Protein AF-A0A0S7ZTN0-F1 (afdb_monomer_lite)

Secondary structure (DSSP, 8-state):
------EEEEEEE---SHHHHHHHHHHHTTT----SHHHHHHHHH-S-EEEEEEEHHHHHHHHHHHTTSS-EEEEEETTHHHHHHHHT-EEPTTT--EESS--SB-TTT--B-TT------

Foldseek 3Di:
DPPPQFKKKKKKAPQDDPVLLVQLCVLCVVQDPDDPVVSVVDVVPGRMDMGTGHGPVSLVVSQVSSPPDPIDMDMDTPPVVVVVQVVQFDADPPPRDTHSHDDQADPPPRDGDPPPDDPDD

Sequence (121 aa):
MAVKKNLYCVEISDILEPEQERFVIEKVKAYVKKKEEDWEEYFETTDTLDIKRLAEGEAKQLASSLEGKDLSVRVYQIGEKAEEMESRKSRCPRCGHVMEFPDWRCPECFYEFPDYEFEDS

pLDDT: mean 75.87, std 15.06, range [38.0, 90.62]

Radius of gyration: 20.62 Å; chains: 1; bounding box: 36×57×46 Å

Structure (mmCIF, N/CA/C/O backbone):
data_AF-A0A0S7ZTN0-F1
#
_entry.id   AF-A0A0S7ZTN0-F1
#
loop_
_atom_site.group_PDB
_atom_site.id
_atom_site.type_symbol
_atom_site.label_atom_id
_atom_site.label_alt_id
_atom_site.label_comp_id
_atom_site.label_asym_id
_atom_site.label_entity_id
_atom_site.label_seq_id
_atom_site.pdbx_PDB_ins_code
_atom_site.Cartn_x
_atom_site.Cartn_y
_atom_site.Cartn_z
_atom_site.occupancy
_atom_site.B_iso_or_equiv
_atom_site.auth_seq_id
_atom_site.auth_comp_id
_atom_site.auth_asym_id
_atom_site.auth_atom_id
_atom_site.pdbx_PDB_model_num
ATOM 1 N N . MET A 1 1 ? -4.175 -2.689 30.062 1.00 38.00 1 MET A N 1
ATOM 2 C CA . MET A 1 1 ? -4.146 -3.521 28.840 1.00 38.00 1 MET A CA 1
ATOM 3 C C . MET A 1 1 ? -3.706 -2.634 27.691 1.00 38.00 1 MET A C 1
ATOM 5 O O . MET A 1 1 ? -4.445 -1.728 27.332 1.00 38.00 1 MET A O 1
ATOM 9 N N . ALA A 1 2 ? -2.483 -2.803 27.184 1.00 43.78 2 ALA A N 1
ATOM 10 C CA . ALA A 1 2 ? -2.067 -2.107 25.972 1.00 43.78 2 ALA A CA 1
ATOM 11 C C . ALA A 1 2 ? -2.809 -2.764 24.804 1.00 43.78 2 ALA A C 1
ATOM 13 O O . ALA A 1 2 ? -2.501 -3.895 24.436 1.00 43.78 2 ALA A O 1
ATOM 14 N N . VAL A 1 3 ? -3.839 -2.097 24.284 1.00 50.53 3 VAL A N 1
ATOM 15 C CA . VAL A 1 3 ? -4.483 -2.512 23.037 1.00 50.53 3 VAL A CA 1
ATOM 16 C C . VAL A 1 3 ? -3.392 -2.424 21.976 1.00 50.53 3 VAL A C 1
ATOM 18 O O . VAL A 1 3 ? -2.958 -1.321 21.639 1.00 50.53 3 VAL A O 1
ATOM 21 N N . LYS A 1 4 ? -2.877 -3.572 21.515 1.00 56.03 4 LYS A N 1
ATOM 22 C CA . LYS A 1 4 ? -2.026 -3.617 20.325 1.00 56.03 4 LYS A CA 1
ATOM 23 C C . LYS A 1 4 ? -2.870 -3.011 19.210 1.00 56.03 4 LYS A C 1
ATOM 25 O O . LYS A 1 4 ? -3.828 -3.626 18.756 1.00 56.03 4 LYS A O 1
ATOM 30 N N . LYS A 1 5 ? -2.592 -1.758 18.854 1.00 61.44 5 LYS A N 1
ATOM 31 C CA . LYS A 1 5 ? -3.219 -1.138 17.694 1.00 61.44 5 LYS A CA 1
ATOM 32 C C . LYS A 1 5 ? -2.667 -1.884 16.493 1.00 61.44 5 LYS A C 1
ATOM 34 O O . LYS A 1 5 ? -1.498 -1.711 16.159 1.00 61.44 5 LYS A O 1
ATOM 39 N N . ASN A 1 6 ? -3.488 -2.751 15.916 1.00 76.50 6 ASN A N 1
ATOM 40 C CA . ASN A 1 6 ? -3.199 -3.352 14.627 1.00 76.50 6 ASN A CA 1
ATOM 41 C C . ASN A 1 6 ? -3.086 -2.197 13.633 1.00 76.50 6 ASN A C 1
ATOM 43 O O . ASN A 1 6 ? -4.037 -1.438 13.433 1.00 76.50 6 ASN A O 1
ATOM 47 N N . LEU A 1 7 ? -1.874 -1.997 13.131 1.00 85.56 7 LEU A N 1
ATOM 48 C CA . LEU A 1 7 ? -1.599 -1.018 12.098 1.00 85.56 7 LEU A CA 1
ATOM 49 C C . LEU A 1 7 ? -1.773 -1.711 10.755 1.00 85.56 7 LEU A C 1
ATOM 51 O O . LEU A 1 7 ? -1.335 -2.846 10.584 1.00 85.56 7 LEU A O 1
ATOM 55 N N . TYR A 1 8 ? -2.386 -1.007 9.821 1.00 88.50 8 TYR A N 1
ATOM 56 C CA . TYR A 1 8 ? -2.650 -1.474 8.474 1.00 88.50 8 TYR A CA 1
ATOM 57 C C . TYR A 1 8 ? -1.859 -0.640 7.467 1.00 88.50 8 TYR A C 1
ATOM 59 O O . TYR A 1 8 ? -1.445 0.494 7.747 1.00 88.50 8 TYR A O 1
ATOM 67 N N . CYS A 1 9 ? -1.639 -1.239 6.308 1.00 89.19 9 CYS A N 1
ATOM 68 C CA . CYS A 1 9 ? -1.103 -0.616 5.117 1.00 89.19 9 CYS A CA 1
ATOM 69 C C . CYS A 1 9 ? -2.153 -0.637 4.012 1.00 89.19 9 CYS A C 1
ATOM 71 O O . CYS A 1 9 ? -2.962 -1.564 3.935 1.00 89.19 9 CYS A O 1
ATOM 73 N N . VAL A 1 10 ? -2.108 0.383 3.163 1.00 90.50 10 VAL A N 1
ATOM 74 C CA . VAL A 1 10 ? -2.881 0.454 1.925 1.00 90.50 10 VAL A CA 1
ATOM 75 C C . VAL A 1 10 ? -1.889 0.604 0.782 1.00 90.50 10 VAL A C 1
ATOM 77 O O . VAL A 1 10 ? -1.165 1.595 0.731 1.00 90.50 10 VAL A O 1
ATOM 80 N N . GLU A 1 11 ? -1.848 -0.387 -0.097 1.00 90.38 11 GLU A N 1
ATOM 81 C CA . GLU A 1 11 ? -1.085 -0.381 -1.344 1.00 90.38 11 GLU A CA 1
ATOM 82 C C . GLU A 1 11 ? -2.048 -0.057 -2.483 1.00 90.38 11 GLU A C 1
ATOM 84 O O . GLU A 1 11 ? -3.130 -0.636 -2.576 1.00 90.38 11 GLU A O 1
ATOM 89 N N . ILE A 1 12 ? -1.672 0.917 -3.298 1.00 90.62 12 ILE A N 1
ATOM 90 C CA . ILE A 1 12 ? -2.418 1.401 -4.452 1.00 90.62 12 ILE A CA 1
ATOM 91 C C . ILE A 1 12 ? -1.500 1.179 -5.644 1.00 90.62 12 ILE A C 1
ATOM 93 O O . ILE A 1 12 ? -0.427 1.770 -5.687 1.00 90.62 12 ILE A O 1
ATOM 97 N N . SER A 1 13 ? -1.899 0.330 -6.573 1.00 90.38 13 SER A N 1
ATOM 98 C CA . SER A 1 13 ? -1.146 -0.042 -7.771 1.00 90.38 13 SER A CA 1
ATOM 99 C C . SER A 1 13 ? -1.958 0.282 -9.021 1.00 90.38 13 SER A C 1
ATOM 101 O O . SER A 1 13 ? -3.137 0.642 -8.918 1.00 90.38 13 SER A O 1
ATOM 103 N N . ASP A 1 14 ? -1.327 0.139 -10.189 1.00 88.75 14 ASP A N 1
ATOM 104 C CA . ASP A 1 14 ? -1.933 0.420 -11.497 1.00 88.75 14 ASP A CA 1
ATOM 105 C C . ASP A 1 14 ? -2.297 1.906 -11.688 1.00 88.75 14 ASP A C 1
ATOM 107 O O . ASP A 1 14 ? -3.278 2.255 -12.344 1.00 88.75 14 ASP A O 1
ATOM 111 N N . ILE A 1 15 ? -1.498 2.810 -11.111 1.00 88.56 15 ILE A N 1
ATOM 112 C CA . ILE A 1 15 ? -1.634 4.255 -11.322 1.00 88.56 15 ILE A CA 1
ATOM 113 C C . ILE A 1 15 ? -0.887 4.602 -12.614 1.00 88.56 15 ILE A C 1
ATOM 115 O O . ILE A 1 15 ? 0.326 4.791 -12.602 1.00 88.56 15 ILE A O 1
ATOM 119 N N . LEU A 1 16 ? -1.607 4.632 -13.736 1.00 86.25 16 LEU A N 1
ATOM 120 C CA . LEU A 1 16 ? -1.031 4.791 -15.079 1.00 86.25 16 LEU A CA 1
ATOM 121 C C . LEU A 1 16 ? -1.378 6.137 -15.723 1.00 86.25 16 LEU A C 1
ATOM 123 O O . LEU A 1 16 ? -0.617 6.657 -16.537 1.00 86.25 16 LEU A O 1
ATOM 127 N N . GLU A 1 17 ? -2.549 6.686 -15.405 1.00 88.75 17 GLU A N 1
ATOM 128 C CA . GLU A 1 17 ? -3.048 7.920 -15.999 1.00 88.75 17 GLU A CA 1
ATOM 129 C C . GLU A 1 17 ? -2.819 9.127 -15.076 1.00 88.75 17 GLU A C 1
ATOM 131 O O . GLU A 1 17 ? -3.062 9.046 -13.868 1.00 88.75 17 GLU A O 1
ATOM 136 N N . PRO A 1 18 ? -2.509 10.316 -15.624 1.00 86.81 18 PRO A N 1
ATOM 137 C CA . PRO A 1 18 ? -2.319 11.525 -14.818 1.00 86.81 18 PRO A CA 1
ATOM 138 C C . PRO A 1 18 ? -3.580 11.931 -14.038 1.00 86.81 18 PRO A C 1
ATOM 140 O O . PRO A 1 18 ? -3.521 12.572 -12.990 1.00 86.81 18 PRO A O 1
ATOM 143 N N . GLU A 1 19 ? -4.768 11.549 -14.512 1.00 88.38 19 GLU A N 1
ATOM 144 C CA . GLU A 1 19 ? -6.006 11.746 -13.755 1.00 88.38 19 GLU A CA 1
ATOM 145 C C . GLU A 1 19 ? -6.111 10.839 -12.523 1.00 88.38 19 GLU A C 1
ATOM 147 O O . GLU A 1 19 ? -6.733 11.233 -11.532 1.00 88.38 19 GLU A O 1
ATOM 152 N N . GLN A 1 20 ? -5.545 9.632 -12.587 1.00 88.44 20 GLN A N 1
ATOM 153 C CA . GLN A 1 20 ? -5.470 8.707 -11.461 1.00 88.44 20 GLN A CA 1
ATOM 154 C C . GLN A 1 20 ? -4.455 9.213 -10.434 1.00 88.44 20 GLN A C 1
ATOM 156 O O . GLN A 1 20 ? -4.794 9.288 -9.256 1.00 88.44 20 GLN A O 1
ATOM 161 N N . GLU A 1 21 ? -3.274 9.658 -10.873 1.00 88.50 21 GLU A N 1
ATOM 162 C CA . GLU A 1 21 ? -2.248 10.256 -10.005 1.00 88.50 21 GLU A CA 1
ATOM 163 C C . GLU A 1 21 ? -2.830 11.407 -9.179 1.00 88.50 21 GLU A C 1
ATOM 165 O O . GLU A 1 21 ? -2.775 11.399 -7.950 1.00 88.50 21 GLU A O 1
ATOM 170 N N . ARG A 1 22 ? -3.488 12.371 -9.837 1.00 88.19 22 ARG A N 1
ATOM 171 C CA . ARG A 1 22 ? -4.099 13.530 -9.164 1.00 88.19 22 ARG A CA 1
ATOM 172 C C . ARG A 1 22 ? -5.185 13.116 -8.178 1.00 88.19 22 ARG A C 1
ATOM 174 O O . ARG A 1 22 ? -5.279 13.690 -7.091 1.00 88.19 22 ARG A O 1
ATOM 181 N N . PHE A 1 23 ? -5.989 12.118 -8.538 1.00 88.94 23 PHE A N 1
ATOM 182 C CA . PHE A 1 23 ? -7.024 11.577 -7.664 1.00 88.94 23 PHE A CA 1
ATOM 183 C C . PHE A 1 23 ? -6.422 10.902 -6.425 1.00 88.94 23 PHE A C 1
ATOM 185 O O . PHE A 1 23 ? -6.838 11.193 -5.302 1.00 88.94 23 PHE A O 1
ATOM 192 N N . VAL A 1 24 ? -5.399 10.064 -6.612 1.00 88.69 24 VAL A N 1
ATOM 193 C CA . VAL A 1 24 ? -4.670 9.399 -5.528 1.00 88.69 24 VAL A CA 1
ATOM 194 C C . VAL A 1 24 ? -4.021 10.440 -4.619 1.00 88.69 24 VAL A C 1
ATOM 196 O O . VAL A 1 24 ? -4.285 10.425 -3.418 1.00 88.69 24 VAL A O 1
ATOM 199 N N . ILE A 1 25 ? -3.275 11.407 -5.168 1.00 88.56 25 ILE A N 1
ATOM 200 C CA . ILE A 1 25 ? -2.643 12.501 -4.410 1.00 88.56 25 ILE A CA 1
ATOM 201 C C . ILE A 1 25 ? -3.682 13.235 -3.555 1.00 88.56 25 ILE A C 1
ATOM 203 O O . ILE A 1 25 ? -3.454 13.474 -2.368 1.00 88.56 25 ILE A O 1
ATOM 207 N N . GLU A 1 26 ? -4.854 13.557 -4.109 1.00 88.50 26 GLU A N 1
ATOM 208 C CA . GLU A 1 26 ? -5.902 14.256 -3.365 1.00 88.50 26 GLU A CA 1
ATOM 209 C C . GLU A 1 26 ? -6.407 13.460 -2.152 1.00 88.50 26 GLU A C 1
ATOM 211 O O . GLU A 1 26 ? -6.631 14.050 -1.089 1.00 88.50 26 GLU A O 1
ATOM 216 N N . LYS A 1 27 ? -6.554 12.136 -2.283 1.00 88.31 27 LYS A N 1
ATOM 217 C CA . LYS A 1 27 ? -7.003 11.257 -1.191 1.00 88.31 27 LYS A CA 1
ATOM 218 C C . LYS A 1 27 ? -5.910 10.993 -0.160 1.00 88.31 27 LYS A C 1
ATOM 220 O O . LYS A 1 27 ? -6.198 10.909 1.033 1.00 88.31 27 LYS A O 1
ATOM 225 N N . VAL A 1 28 ? -4.659 10.884 -0.599 1.00 87.56 28 VAL A N 1
ATOM 226 C CA . VAL A 1 28 ? -3.545 10.407 0.235 1.00 87.56 28 VAL A CA 1
ATOM 227 C C . VAL A 1 28 ? -2.717 11.533 0.852 1.00 87.56 28 VAL A C 1
ATOM 229 O O . VAL A 1 28 ? -2.044 11.294 1.851 1.00 87.56 28 VAL A O 1
ATOM 232 N N . LYS A 1 29 ? -2.809 12.778 0.355 1.00 85.81 29 LYS A N 1
ATOM 233 C CA . LYS A 1 29 ? -2.084 13.950 0.901 1.00 85.81 29 LYS A CA 1
ATOM 234 C C . LYS A 1 29 ? -2.334 14.210 2.388 1.00 85.81 29 LYS A C 1
ATOM 236 O O . LYS A 1 29 ? -1.500 14.808 3.061 1.00 85.81 29 LYS A O 1
ATOM 241 N N . ALA A 1 30 ? -3.484 13.777 2.911 1.00 85.06 30 ALA A N 1
ATOM 242 C CA . ALA A 1 30 ? -3.802 13.883 4.335 1.00 85.06 30 ALA A CA 1
ATOM 243 C C . ALA A 1 30 ? -2.967 12.915 5.195 1.00 85.06 30 ALA A C 1
ATOM 245 O O . ALA A 1 30 ? -2.688 13.200 6.359 1.00 85.06 30 ALA A O 1
ATOM 246 N N . TYR A 1 31 ? -2.547 11.794 4.607 1.00 84.12 31 TYR A N 1
ATOM 247 C CA . TYR A 1 31 ? -1.834 10.702 5.265 1.00 84.12 31 TYR A CA 1
ATOM 248 C C . TYR A 1 31 ? -0.330 10.730 4.973 1.00 84.12 31 TYR A C 1
ATOM 250 O O . TYR A 1 31 ? 0.482 10.386 5.833 1.00 84.12 31 TYR A O 1
ATOM 258 N N . VAL A 1 32 ? 0.055 11.181 3.779 1.00 81.81 32 VAL A N 1
ATOM 259 C CA . VAL A 1 32 ? 1.442 11.232 3.319 1.00 81.81 32 VAL A CA 1
ATOM 260 C C . VAL A 1 32 ? 1.907 12.684 3.257 1.00 81.81 32 VAL A C 1
ATOM 262 O O . VAL A 1 32 ? 1.489 13.458 2.399 1.00 81.81 32 VAL A O 1
ATOM 265 N N . LYS A 1 33 ? 2.825 13.054 4.158 1.00 78.69 33 LYS A N 1
ATOM 266 C CA . LYS A 1 33 ? 3.517 14.351 4.113 1.00 78.69 33 LYS A CA 1
ATOM 267 C C . LYS A 1 33 ? 4.620 14.329 3.050 1.00 78.69 33 LYS A C 1
ATOM 269 O O . LYS A 1 33 ? 5.793 14.188 3.387 1.00 78.69 33 LYS A O 1
ATOM 274 N N . LYS A 1 34 ? 4.229 14.474 1.787 1.00 79.69 34 LYS A N 1
ATOM 275 C CA . LYS A 1 34 ? 5.116 14.749 0.645 1.00 79.69 34 LYS A CA 1
ATOM 276 C C . LYS A 1 34 ? 4.791 16.118 0.049 1.00 79.69 34 LYS A C 1
ATOM 278 O O . LYS A 1 34 ? 3.658 16.585 0.179 1.00 79.69 34 LYS A O 1
ATOM 283 N N . LYS A 1 35 ? 5.780 16.765 -0.569 1.00 79.19 35 LYS A N 1
ATOM 284 C CA . LYS A 1 35 ? 5.551 17.977 -1.369 1.00 79.19 35 LYS A CA 1
ATOM 285 C C . LYS A 1 35 ? 4.963 17.600 -2.728 1.00 79.19 35 LYS A C 1
ATOM 287 O O . LYS A 1 35 ? 5.105 16.461 -3.149 1.00 79.19 35 LYS A O 1
ATOM 292 N N . GLU A 1 36 ? 4.323 18.553 -3.401 1.00 75.25 36 GLU A N 1
ATOM 293 C CA . GLU A 1 36 ? 3.787 18.353 -4.759 1.00 75.25 36 GLU A CA 1
ATOM 294 C C . GLU A 1 36 ? 4.877 17.920 -5.751 1.00 75.25 36 GLU A C 1
ATOM 296 O O . GLU A 1 36 ? 4.683 16.940 -6.458 1.00 75.25 36 GLU A O 1
ATOM 301 N N . GLU A 1 37 ? 6.060 18.537 -5.690 1.00 79.00 37 GLU A N 1
ATOM 302 C CA . GLU A 1 37 ? 7.217 18.188 -6.535 1.00 79.00 37 GLU A CA 1
ATOM 303 C C . GLU A 1 37 ? 7.677 16.726 -6.346 1.00 79.00 37 GLU A C 1
ATOM 305 O O . GLU A 1 37 ? 8.056 16.056 -7.300 1.00 79.00 37 GLU A O 1
ATOM 310 N N . ASP A 1 38 ? 7.584 16.195 -5.121 1.00 84.81 38 ASP A N 1
ATOM 311 C CA . ASP A 1 38 ? 7.924 14.802 -4.800 1.00 84.81 38 ASP A CA 1
ATOM 312 C C . ASP A 1 38 ? 6.879 13.790 -5.303 1.00 84.81 38 ASP A C 1
ATOM 314 O O . ASP A 1 38 ? 7.119 12.582 -5.219 1.00 84.81 38 ASP A O 1
ATOM 318 N N . TRP A 1 39 ? 5.687 14.238 -5.704 1.00 85.19 39 TRP A N 1
ATOM 319 C CA . TRP A 1 39 ? 4.646 13.359 -6.237 1.00 85.19 39 TRP A CA 1
ATOM 320 C C . TRP A 1 39 ? 4.829 13.118 -7.729 1.00 85.19 39 TRP A C 1
ATOM 322 O O . TRP A 1 39 ? 4.727 11.968 -8.142 1.00 85.19 39 TRP A O 1
ATOM 332 N N . GLU A 1 40 ? 5.150 14.159 -8.500 1.00 81.38 40 GLU A N 1
ATOM 333 C CA . GLU A 1 40 ? 5.430 14.032 -9.937 1.00 81.38 40 GLU A CA 1
ATOM 334 C C . GLU A 1 40 ? 6.621 13.093 -10.175 1.00 81.38 40 GLU A C 1
ATOM 336 O O . GLU A 1 40 ? 6.452 12.052 -10.803 1.00 81.38 40 GLU A O 1
ATOM 341 N N . GLU A 1 41 ? 7.773 13.356 -9.545 1.00 87.38 41 GLU A N 1
ATOM 342 C CA . GLU A 1 41 ? 8.967 12.498 -9.681 1.00 87.38 41 GLU A CA 1
ATOM 343 C C . GLU A 1 41 ? 8.699 11.048 -9.227 1.00 87.38 41 GLU A C 1
ATOM 345 O O . GLU A 1 41 ? 9.255 10.080 -9.753 1.00 87.38 41 GLU A O 1
ATOM 350 N N . TYR A 1 42 ? 7.814 10.873 -8.242 1.00 85.94 42 TYR A N 1
ATOM 351 C CA . TYR A 1 42 ? 7.449 9.549 -7.754 1.00 85.94 42 TYR A CA 1
ATOM 352 C C . TYR A 1 42 ? 6.655 8.764 -8.789 1.00 85.94 42 TYR A C 1
ATOM 354 O O . TYR A 1 42 ? 7.039 7.636 -9.081 1.00 85.94 42 TYR A O 1
ATOM 362 N N . PHE A 1 43 ? 5.605 9.347 -9.367 1.00 86.38 43 PHE A N 1
ATOM 363 C CA . PHE A 1 43 ? 4.798 8.646 -10.365 1.00 86.38 43 PHE A CA 1
ATOM 364 C C . PHE A 1 43 ? 5.511 8.477 -11.713 1.00 86.38 43 PHE A C 1
ATOM 366 O O . PHE A 1 43 ? 5.276 7.488 -12.399 1.00 86.38 43 PHE A O 1
ATOM 373 N N . GLU A 1 44 ? 6.496 9.326 -12.031 1.00 85.44 44 GLU A N 1
ATOM 374 C CA . GLU A 1 44 ? 7.405 9.088 -13.164 1.00 85.44 44 GLU A CA 1
ATOM 375 C C . GLU A 1 44 ? 8.240 7.807 -13.007 1.00 85.44 44 GLU A C 1
ATOM 377 O O . GLU A 1 44 ? 8.679 7.219 -13.998 1.00 85.44 44 GLU A O 1
ATOM 382 N N . THR A 1 45 ? 8.476 7.370 -11.766 1.00 86.81 45 THR A N 1
ATOM 383 C CA . THR A 1 45 ? 9.355 6.231 -11.467 1.00 86.81 45 THR A CA 1
ATOM 384 C C . THR A 1 45 ? 8.593 4.990 -10.987 1.00 86.81 45 THR A C 1
ATOM 386 O O . THR A 1 45 ? 9.122 3.881 -11.068 1.00 86.81 45 THR A O 1
ATOM 389 N N . THR A 1 46 ? 7.380 5.149 -10.450 1.00 87.12 46 THR A N 1
ATOM 390 C CA . THR A 1 46 ? 6.567 4.058 -9.895 1.00 87.12 46 THR A CA 1
ATOM 391 C C . THR A 1 46 ? 5.071 4.30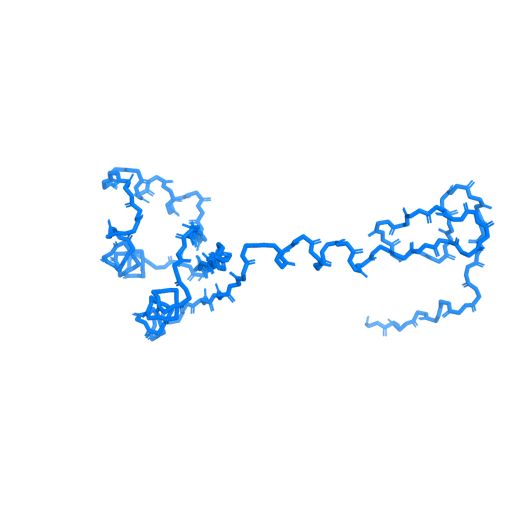3 -10.077 1.00 87.12 46 THR A C 1
ATOM 393 O O . THR A 1 46 ? 4.540 5.331 -9.679 1.00 87.12 46 THR A O 1
ATOM 396 N N . ASP A 1 47 ? 4.365 3.292 -10.573 1.00 88.12 47 ASP A N 1
ATOM 397 C CA . ASP A 1 47 ? 2.897 3.229 -10.675 1.00 88.12 47 ASP A CA 1
ATOM 398 C C . ASP A 1 47 ? 2.213 2.769 -9.370 1.00 88.12 47 ASP A C 1
ATOM 400 O O . ASP A 1 47 ? 0.991 2.614 -9.302 1.00 88.12 47 ASP A O 1
ATOM 404 N N . THR A 1 48 ? 3.004 2.512 -8.325 1.00 89.25 48 THR A N 1
ATOM 405 C CA . THR A 1 48 ? 2.533 1.967 -7.050 1.00 89.25 48 THR A CA 1
ATOM 406 C C . THR A 1 48 ? 2.858 2.898 -5.881 1.00 89.25 48 THR A C 1
ATOM 408 O O . THR A 1 48 ? 3.976 3.406 -5.767 1.00 89.25 48 THR A O 1
ATOM 411 N N . LEU A 1 49 ? 1.894 3.076 -4.972 1.00 89.19 49 LEU A N 1
ATOM 412 C CA . LEU A 1 49 ? 1.973 3.874 -3.750 1.00 89.19 49 LEU A CA 1
ATOM 413 C C . LEU A 1 49 ? 1.570 3.049 -2.520 1.00 89.19 49 LEU A C 1
ATOM 415 O O . LEU A 1 49 ? 0.473 2.505 -2.456 1.00 89.19 49 LEU A O 1
ATOM 419 N N . ASP A 1 50 ? 2.422 3.031 -1.493 1.00 88.44 50 ASP A N 1
ATOM 420 C CA . ASP A 1 50 ? 2.153 2.328 -0.233 1.00 88.44 50 ASP A CA 1
ATOM 421 C C . ASP A 1 50 ? 2.050 3.293 0.957 1.00 88.44 50 ASP A C 1
ATOM 423 O O . ASP A 1 50 ? 2.944 4.104 1.223 1.00 88.44 50 ASP A O 1
ATOM 427 N N . ILE A 1 51 ? 0.952 3.186 1.703 1.00 88.50 51 ILE A N 1
ATOM 428 C CA . ILE A 1 51 ? 0.626 4.061 2.829 1.00 88.50 51 ILE A CA 1
ATOM 429 C C . ILE A 1 51 ? 0.624 3.226 4.096 1.00 88.50 51 ILE A C 1
ATOM 431 O O . ILE A 1 51 ? -0.276 2.426 4.348 1.00 88.50 51 ILE A O 1
ATOM 435 N N . LYS A 1 52 ? 1.652 3.436 4.916 1.00 86.94 52 LYS A N 1
ATOM 436 C CA . LYS A 1 52 ? 1.900 2.657 6.131 1.00 86.94 52 LYS A CA 1
ATOM 437 C C . LYS A 1 52 ? 1.328 3.342 7.366 1.00 86.94 52 LYS A C 1
ATOM 439 O O . LYS A 1 52 ? 1.265 4.565 7.444 1.00 86.94 52 LYS A O 1
ATOM 444 N N . ARG A 1 53 ? 1.082 2.536 8.405 1.00 84.44 53 ARG A N 1
ATOM 445 C CA . ARG A 1 53 ? 0.719 2.970 9.771 1.00 84.44 53 ARG A CA 1
ATOM 446 C C . ARG A 1 53 ? -0.676 3.595 9.874 1.00 84.44 53 ARG A C 1
ATOM 448 O O . ARG A 1 53 ? -0.883 4.507 10.673 1.00 84.44 53 ARG A O 1
ATOM 455 N N . LEU A 1 54 ? -1.630 3.070 9.116 1.00 86.44 54 LEU A N 1
ATOM 456 C CA . LEU A 1 54 ? -3.032 3.461 9.205 1.00 86.44 54 LEU A CA 1
ATOM 457 C C . LEU A 1 54 ? -3.760 2.644 10.278 1.00 86.44 54 LEU A C 1
ATOM 459 O O . LEU A 1 54 ? -3.397 1.505 10.575 1.00 86.44 54 LEU A O 1
ATOM 463 N N . ALA A 1 55 ? -4.799 3.225 10.873 1.00 87.88 55 ALA A N 1
ATOM 464 C CA . ALA A 1 55 ? -5.761 2.452 11.653 1.00 87.88 55 ALA A CA 1
ATOM 465 C C . ALA A 1 55 ? -6.679 1.668 10.703 1.00 87.88 55 ALA A C 1
ATOM 467 O O . ALA A 1 55 ? -6.928 2.120 9.591 1.00 87.88 55 ALA A O 1
ATOM 468 N N . GLU A 1 56 ? -7.232 0.537 11.146 1.00 85.31 56 GLU A N 1
ATOM 469 C CA . GLU A 1 56 ? -8.092 -0.315 10.304 1.00 85.31 56 GLU A CA 1
ATOM 470 C C . GLU A 1 56 ? -9.230 0.457 9.620 1.00 85.31 56 GLU A C 1
ATOM 472 O O . GLU A 1 56 ? -9.446 0.321 8.419 1.00 85.31 56 GLU A O 1
ATOM 477 N N . GLY A 1 57 ? -9.944 1.285 10.389 1.00 85.94 57 GLY A N 1
ATOM 478 C CA . GLY A 1 57 ? -11.059 2.076 9.873 1.00 85.94 57 GLY A CA 1
ATOM 479 C C . GLY A 1 57 ? -10.616 3.096 8.828 1.00 85.94 57 GLY A C 1
ATOM 480 O O . GLY A 1 57 ? -11.274 3.236 7.805 1.00 85.94 57 GLY A O 1
ATOM 481 N N . GLU A 1 58 ? -9.469 3.743 9.043 1.00 88.38 58 GLU A N 1
ATOM 482 C CA . GLU A 1 58 ? -8.914 4.702 8.083 1.00 88.38 58 GLU A CA 1
ATOM 483 C C . GLU A 1 58 ? -8.407 4.008 6.820 1.00 88.38 58 GLU A C 1
ATOM 485 O O . GLU A 1 58 ? -8.661 4.488 5.723 1.00 88.38 58 GLU A O 1
ATOM 490 N N . ALA A 1 59 ? -7.756 2.850 6.953 1.00 89.06 59 ALA A N 1
ATOM 491 C CA . ALA A 1 59 ? -7.281 2.065 5.819 1.00 89.06 59 ALA A CA 1
ATOM 492 C C . ALA A 1 59 ? -8.441 1.591 4.930 1.00 89.06 59 ALA A C 1
ATOM 494 O O . ALA A 1 59 ? -8.397 1.763 3.715 1.00 89.06 59 ALA A O 1
ATOM 495 N N . LYS A 1 60 ? -9.513 1.063 5.538 1.00 88.62 60 LYS A N 1
ATOM 496 C CA . LYS A 1 60 ? -10.733 0.664 4.818 1.00 88.62 60 LYS A CA 1
ATOM 497 C C . LYS A 1 60 ? -11.428 1.860 4.170 1.00 88.62 60 LYS A C 1
ATOM 499 O O . LYS A 1 60 ? -11.834 1.779 3.018 1.00 88.62 60 LYS A O 1
ATOM 504 N N . GLN A 1 61 ? -11.541 2.977 4.888 1.00 89.88 61 GLN A N 1
ATOM 505 C CA . GLN A 1 61 ? -12.174 4.187 4.365 1.00 89.88 61 GLN A CA 1
ATOM 506 C C . GLN A 1 61 ? -11.390 4.786 3.194 1.00 89.88 61 GLN A C 1
ATOM 508 O O . GLN A 1 61 ? -11.990 5.240 2.217 1.00 89.88 61 GLN A O 1
ATOM 513 N N . LEU A 1 62 ? -10.060 4.770 3.278 1.00 89.12 62 LEU A N 1
ATOM 514 C CA . LEU A 1 62 ? -9.184 5.194 2.198 1.00 89.12 62 LEU A CA 1
ATOM 515 C C . LEU A 1 62 ? -9.337 4.276 0.985 1.00 89.12 62 LEU A C 1
ATOM 517 O O . LEU A 1 62 ? -9.536 4.778 -0.116 1.00 89.12 62 LEU A O 1
ATOM 521 N N . ALA A 1 63 ? -9.334 2.957 1.191 1.00 89.00 63 ALA A N 1
ATOM 522 C CA . ALA A 1 63 ? -9.504 1.994 0.110 1.00 89.00 63 ALA A CA 1
ATOM 523 C C . ALA A 1 63 ? -10.847 2.153 -0.614 1.00 89.00 63 ALA A C 1
ATOM 525 O O . ALA A 1 63 ? -10.863 2.315 -1.829 1.00 89.00 63 ALA A O 1
ATOM 526 N N . SER A 1 64 ? -11.958 2.256 0.118 1.00 88.69 64 SER A N 1
ATOM 527 C CA . SER A 1 64 ? -13.268 2.511 -0.496 1.00 88.69 64 SER A CA 1
ATOM 528 C C . SER A 1 64 ? -13.390 3.895 -1.137 1.00 88.69 64 SER A C 1
ATOM 530 O O . SER A 1 64 ? -14.219 4.088 -2.018 1.00 88.69 64 SER A O 1
ATOM 532 N N . SER A 1 65 ? -12.579 4.875 -0.727 1.00 88.19 65 SER A N 1
ATOM 533 C CA . SER A 1 65 ? -12.518 6.180 -1.406 1.00 88.19 65 SER A CA 1
ATOM 534 C C . SER A 1 65 ? -11.717 6.137 -2.710 1.00 88.19 65 SER A C 1
ATOM 536 O O . SER A 1 65 ? -11.798 7.086 -3.492 1.00 88.19 65 SER A O 1
ATOM 538 N N . LEU A 1 66 ? -10.919 5.085 -2.902 1.00 86.44 66 LEU A N 1
ATOM 539 C CA . LEU A 1 66 ? -10.079 4.848 -4.072 1.00 86.44 66 LEU A CA 1
ATOM 540 C C . LEU A 1 66 ? -10.703 3.830 -5.044 1.00 86.44 66 LEU A C 1
ATOM 542 O O . LEU A 1 66 ? -10.347 3.823 -6.221 1.00 86.44 66 LEU A O 1
ATOM 546 N N . GLU A 1 67 ? -11.675 3.033 -4.587 1.00 79.56 67 GLU A N 1
ATOM 547 C CA . GLU A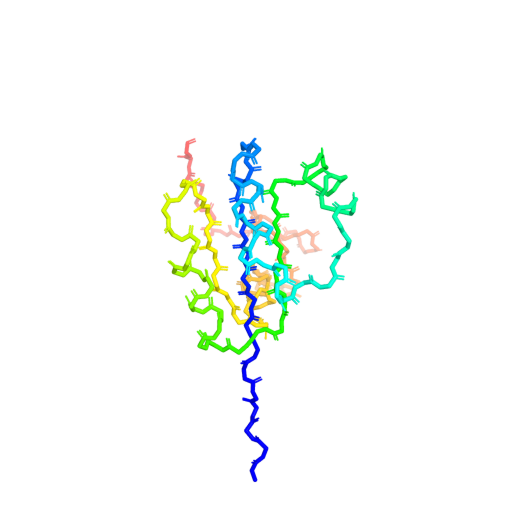 1 67 ? -12.546 2.224 -5.445 1.00 79.56 67 GLU A CA 1
ATOM 548 C C . GLU A 1 67 ? -13.330 3.129 -6.415 1.00 79.56 67 GLU A C 1
ATOM 550 O O . GLU A 1 67 ? -14.139 3.961 -6.003 1.00 79.56 67 GLU A O 1
ATOM 555 N N . GLY A 1 68 ? -13.093 2.970 -7.722 1.00 72.19 68 GLY A N 1
ATOM 556 C CA . GLY A 1 68 ? -13.856 3.665 -8.770 1.00 72.19 68 GLY A CA 1
ATOM 557 C C . GLY A 1 68 ? -13.045 4.252 -9.927 1.00 72.19 68 GLY A C 1
ATOM 558 O O . GLY A 1 68 ? -13.646 4.778 -10.860 1.00 72.19 68 GLY A O 1
ATOM 559 N N . LYS A 1 69 ? -11.709 4.172 -9.893 1.00 71.88 69 LYS A N 1
ATOM 560 C CA . LYS A 1 69 ? -10.807 4.761 -10.907 1.00 71.88 69 LYS A CA 1
ATOM 561 C C . LYS A 1 69 ? -9.929 3.736 -11.649 1.00 71.88 69 LYS A C 1
ATOM 563 O O . LYS A 1 69 ? -8.871 4.110 -12.133 1.00 71.88 69 LYS A O 1
ATOM 568 N N . ASP A 1 70 ? -10.371 2.480 -11.749 1.00 81.69 70 ASP A N 1
ATOM 569 C CA . ASP A 1 70 ? -9.582 1.373 -12.337 1.00 81.69 70 ASP A CA 1
ATOM 570 C C . ASP A 1 70 ? -8.206 1.218 -11.653 1.00 81.69 70 ASP A C 1
ATOM 572 O O . ASP A 1 70 ? -7.174 1.029 -12.280 1.00 81.69 70 ASP A O 1
ATOM 576 N N . LEU A 1 71 ? -8.200 1.384 -10.328 1.00 87.12 71 LEU A N 1
ATOM 577 C CA . LEU A 1 71 ? -7.016 1.291 -9.479 1.00 87.12 71 LEU A CA 1
ATOM 578 C C . LEU A 1 71 ? -7.054 -0.012 -8.690 1.00 87.12 71 LEU A C 1
ATOM 580 O O . LEU A 1 71 ? -8.093 -0.367 -8.121 1.00 87.12 71 LEU A O 1
ATOM 584 N N . SER A 1 72 ? -5.908 -0.672 -8.568 1.00 88.44 72 SER A N 1
ATOM 585 C CA . SER A 1 72 ? -5.762 -1.835 -7.696 1.00 88.44 72 SER A CA 1
ATOM 586 C C . SER A 1 72 ? -5.457 -1.373 -6.278 1.00 88.44 72 SER A C 1
ATOM 588 O O . SER A 1 72 ? -4.375 -0.861 -6.009 1.00 88.44 72 SER A O 1
ATOM 590 N N . VAL A 1 73 ? -6.387 -1.565 -5.340 1.00 89.88 73 VAL A N 1
ATOM 591 C CA . VAL A 1 73 ? -6.180 -1.187 -3.933 1.00 89.88 73 VAL A CA 1
ATOM 592 C C . VAL A 1 73 ? -6.175 -2.420 -3.043 1.00 89.88 73 VAL A C 1
ATOM 594 O O . VAL A 1 73 ? -7.140 -3.184 -3.008 1.00 89.88 73 VAL A O 1
ATOM 597 N N . ARG A 1 74 ? -5.097 -2.608 -2.280 1.00 88.56 74 ARG A N 1
ATOM 598 C CA . ARG A 1 74 ? -4.932 -3.723 -1.342 1.00 88.56 74 ARG A CA 1
ATOM 599 C C . ARG A 1 74 ? -4.718 -3.194 0.066 1.00 88.56 74 ARG A C 1
ATOM 601 O O . ARG A 1 74 ? -3.824 -2.391 0.315 1.00 88.56 74 ARG A O 1
ATOM 608 N N . VAL A 1 75 ? -5.523 -3.679 1.007 1.00 89.75 75 VAL A N 1
ATOM 609 C CA . VAL A 1 75 ? -5.379 -3.379 2.436 1.00 89.75 75 VAL A CA 1
ATOM 610 C C . VAL A 1 75 ? -4.839 -4.613 3.139 1.00 89.75 75 VAL A C 1
ATOM 612 O O . VAL A 1 75 ? -5.423 -5.685 3.015 1.00 89.75 75 VAL A O 1
ATOM 615 N N . TYR A 1 76 ? -3.750 -4.465 3.885 1.00 85.19 76 TYR A N 1
ATOM 616 C CA . TYR A 1 76 ? -3.126 -5.569 4.615 1.00 85.19 76 TYR A CA 1
ATOM 617 C C . TYR A 1 76 ? -2.598 -5.103 5.969 1.00 85.19 76 TYR A C 1
ATOM 619 O O . TYR A 1 76 ? -2.277 -3.928 6.160 1.00 85.19 76 TYR A O 1
ATOM 627 N N . GLN A 1 77 ? -2.520 -6.003 6.945 1.00 83.88 77 GLN A N 1
ATOM 628 C CA . GLN A 1 77 ? -1.993 -5.675 8.262 1.00 83.88 77 GLN A CA 1
ATOM 629 C C . GLN A 1 77 ? -0.457 -5.622 8.238 1.00 83.88 77 GLN A C 1
ATOM 631 O O . GLN A 1 77 ? 0.217 -6.435 7.599 1.00 83.88 77 GLN A O 1
ATOM 636 N N . ILE A 1 78 ? 0.129 -4.676 8.980 1.00 69.94 78 ILE A N 1
ATOM 637 C CA . I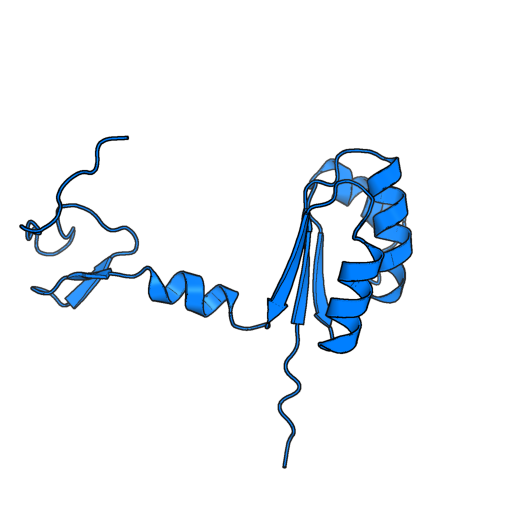LE A 1 78 ? 1.579 -4.615 9.206 1.00 69.94 78 ILE A CA 1
ATOM 638 C C . ILE A 1 78 ? 2.000 -5.880 9.965 1.00 69.94 78 ILE A C 1
ATOM 640 O O . ILE A 1 78 ? 1.802 -5.976 11.176 1.00 69.94 78 ILE A O 1
ATOM 644 N N . GLY A 1 79 ? 2.566 -6.840 9.232 1.00 59.12 79 GLY A N 1
ATOM 645 C CA . GLY A 1 79 ? 2.952 -8.165 9.726 1.00 59.12 79 GLY A CA 1
ATOM 646 C C . GLY A 1 79 ? 2.588 -9.301 8.763 1.00 59.12 79 GLY A C 1
ATOM 647 O O . GLY A 1 79 ? 3.378 -10.226 8.616 1.00 59.12 79 GLY A O 1
ATOM 648 N N . GLU A 1 80 ? 1.483 -9.188 8.016 1.00 54.59 80 GLU A N 1
ATOM 649 C CA . GLU A 1 80 ? 1.011 -10.259 7.115 1.00 54.59 80 GLU A CA 1
ATOM 650 C C . GLU A 1 80 ? 1.954 -10.503 5.926 1.00 54.59 80 GLU A C 1
ATOM 652 O O . GLU A 1 80 ? 2.215 -11.649 5.568 1.00 54.59 80 GLU A O 1
ATOM 657 N N . LYS A 1 81 ? 2.571 -9.444 5.375 1.00 48.00 81 LYS A N 1
ATOM 658 C CA . LYS A 1 81 ? 3.571 -9.572 4.292 1.00 48.00 81 LYS A CA 1
ATOM 659 C C . LYS A 1 81 ? 4.790 -10.417 4.709 1.00 48.00 81 LYS A C 1
ATOM 661 O O . LYS A 1 81 ? 5.456 -10.980 3.847 1.00 48.00 81 LYS A O 1
ATOM 666 N N . ALA A 1 82 ? 5.092 -10.511 6.011 1.00 47.06 82 ALA A N 1
ATOM 667 C CA . ALA A 1 82 ? 6.171 -11.360 6.519 1.00 47.06 82 ALA A CA 1
ATOM 668 C C . ALA A 1 82 ? 5.737 -12.832 6.643 1.00 47.06 82 ALA A C 1
ATOM 670 O O . ALA A 1 82 ? 6.522 -13.720 6.320 1.00 47.06 82 ALA A O 1
ATOM 671 N N . GLU A 1 83 ? 4.488 -13.096 7.038 1.00 43.94 83 GLU A N 1
ATOM 672 C CA . GLU A 1 83 ? 3.953 -14.461 7.156 1.00 43.94 83 GLU A CA 1
ATOM 673 C C . GLU A 1 83 ? 3.712 -15.126 5.792 1.00 43.94 83 GLU A C 1
ATOM 675 O O . GLU A 1 83 ? 3.951 -16.328 5.657 1.00 43.94 83 GLU A O 1
ATOM 680 N N . GLU A 1 84 ? 3.335 -14.370 4.752 1.00 42.94 84 GLU A N 1
ATOM 681 C CA . GLU A 1 84 ? 3.224 -14.907 3.383 1.00 42.94 84 GLU A CA 1
ATOM 682 C C . GLU A 1 84 ? 4.592 -15.321 2.806 1.00 42.94 84 GLU A C 1
ATOM 684 O O . GLU A 1 84 ? 4.704 -16.338 2.117 1.00 42.94 84 GLU A O 1
ATOM 689 N N . MET A 1 85 ? 5.656 -14.577 3.133 1.00 44.66 85 MET A N 1
ATOM 690 C CA . MET A 1 85 ? 7.031 -14.905 2.730 1.00 44.66 85 MET A CA 1
ATOM 691 C C . MET A 1 85 ? 7.633 -16.053 3.555 1.00 44.66 85 MET A C 1
ATOM 693 O O . MET A 1 85 ? 8.478 -16.796 3.056 1.00 44.66 85 MET A O 1
ATOM 697 N N . GLU A 1 86 ? 7.216 -16.212 4.813 1.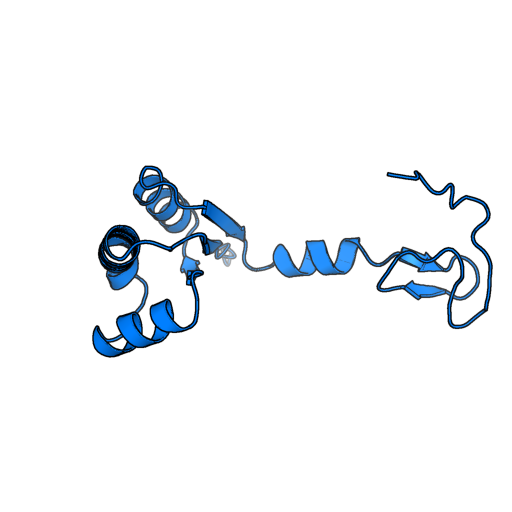00 43.91 86 GLU A N 1
ATOM 698 C CA . GLU A 1 86 ? 7.687 -17.288 5.692 1.00 43.91 86 GLU A CA 1
ATOM 699 C C . GLU A 1 86 ? 6.954 -18.616 5.428 1.00 43.91 86 GLU A C 1
ATOM 701 O O . GLU A 1 86 ? 7.579 -19.677 5.463 1.00 43.91 86 GLU A O 1
ATOM 706 N N . SER A 1 87 ? 5.669 -18.571 5.053 1.00 42.88 87 SER A N 1
ATOM 707 C CA . SER A 1 87 ? 4.845 -19.768 4.804 1.00 42.88 87 SER A CA 1
ATOM 708 C C . SER A 1 87 ? 5.152 -20.495 3.491 1.00 42.88 87 SER A C 1
ATOM 710 O O . SER A 1 87 ? 4.771 -21.653 3.336 1.00 42.88 87 SER A O 1
ATOM 712 N N . ARG A 1 88 ? 5.870 -19.870 2.547 1.00 49.44 88 ARG A N 1
ATOM 713 C CA . ARG A 1 88 ? 6.311 -20.533 1.300 1.00 49.44 88 ARG A CA 1
ATOM 714 C C . ARG A 1 88 ? 7.622 -21.308 1.438 1.00 49.44 88 ARG A C 1
ATOM 716 O O . ARG A 1 88 ? 8.060 -21.948 0.484 1.00 49.44 88 ARG A O 1
ATOM 723 N N . LYS A 1 89 ? 8.253 -21.282 2.614 1.00 55.66 89 LYS A N 1
ATOM 724 C CA . LYS A 1 89 ? 9.545 -21.935 2.828 1.00 55.66 89 LYS A CA 1
ATOM 725 C C . LYS A 1 89 ? 9.366 -23.416 3.155 1.00 55.66 89 LYS A C 1
ATOM 727 O O . LYS A 1 89 ? 9.197 -23.809 4.310 1.00 55.66 89 LYS A O 1
ATOM 732 N N . SER A 1 90 ? 9.428 -24.249 2.122 1.00 62.81 90 SER A N 1
ATOM 733 C CA . SER A 1 90 ? 9.403 -25.708 2.259 1.00 62.81 90 SER A CA 1
ATOM 734 C C . SER A 1 90 ? 10.698 -26.197 2.910 1.00 62.81 90 SER A C 1
ATOM 736 O O . SER A 1 90 ? 11.792 -25.842 2.479 1.00 62.81 90 SER A O 1
ATOM 738 N N . ARG A 1 91 ? 10.614 -27.017 3.962 1.00 71.00 91 ARG A N 1
ATOM 739 C CA . ARG A 1 91 ? 11.806 -27.607 4.599 1.00 71.00 91 ARG A CA 1
ATOM 740 C C . ARG A 1 91 ? 12.098 -28.977 4.006 1.00 71.00 91 ARG A C 1
ATOM 742 O O . ARG A 1 91 ? 11.198 -29.802 3.883 1.00 71.00 91 ARG A O 1
ATOM 749 N N . CYS A 1 92 ? 13.362 -29.252 3.696 1.00 71.62 92 CYS A N 1
ATOM 750 C CA . CYS A 1 92 ? 13.769 -30.589 3.282 1.00 71.62 92 CYS A CA 1
ATOM 751 C C . CYS A 1 92 ? 13.571 -31.586 4.445 1.00 71.62 92 CYS A C 1
ATOM 753 O O . CYS A 1 92 ? 14.138 -31.369 5.520 1.00 71.62 92 CYS A O 1
ATOM 755 N N . PRO A 1 93 ? 12.853 -32.710 4.257 1.00 70.50 93 PRO A N 1
ATOM 756 C CA . PRO A 1 93 ? 12.604 -33.696 5.306 1.00 70.50 93 PRO A CA 1
ATOM 757 C C . PRO A 1 93 ? 13.873 -34.459 5.703 1.00 70.50 93 PRO A C 1
ATOM 759 O O . PRO A 1 93 ? 13.912 -35.066 6.769 1.00 70.50 93 PRO A O 1
ATOM 762 N N . ARG A 1 94 ? 14.919 -34.437 4.863 1.00 73.81 94 ARG A N 1
ATOM 763 C CA . ARG A 1 94 ? 16.159 -35.186 5.096 1.00 73.81 94 ARG A CA 1
ATOM 764 C C . ARG A 1 94 ? 17.221 -34.400 5.861 1.00 73.81 94 ARG A C 1
ATOM 766 O O . ARG A 1 94 ? 17.879 -34.974 6.719 1.00 73.81 94 ARG A O 1
ATOM 773 N N . CYS A 1 95 ? 17.416 -33.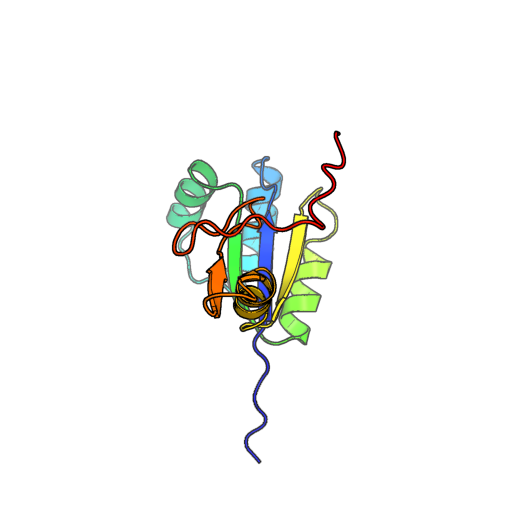119 5.549 1.00 78.31 95 CYS A N 1
ATOM 774 C CA . CYS A 1 95 ? 18.462 -32.296 6.175 1.00 78.31 95 CYS A CA 1
ATOM 775 C C . CYS A 1 95 ? 17.932 -31.083 6.949 1.00 78.31 95 CYS A C 1
ATOM 777 O O . CYS A 1 95 ? 18.717 -30.382 7.579 1.00 78.31 95 CYS A O 1
ATOM 779 N N . GLY A 1 96 ? 16.624 -30.808 6.903 1.00 72.00 96 GLY A N 1
ATOM 780 C CA . GLY A 1 96 ? 16.024 -29.649 7.567 1.00 72.00 96 GLY A CA 1
ATOM 781 C C . GLY A 1 96 ? 16.338 -28.303 6.908 1.00 72.00 96 GLY A C 1
ATOM 782 O O . GLY A 1 96 ? 15.925 -27.271 7.436 1.00 72.00 96 GLY A O 1
ATOM 783 N N . HIS A 1 97 ? 17.037 -28.297 5.766 1.00 77.81 97 HIS A N 1
ATOM 784 C CA . HIS A 1 97 ? 17.350 -27.078 5.029 1.00 77.81 97 HIS A CA 1
ATOM 785 C C . HIS A 1 97 ? 16.067 -26.379 4.568 1.00 77.81 97 HIS A C 1
ATOM 787 O O . HIS A 1 97 ? 15.136 -27.022 4.074 1.00 77.81 97 HIS A O 1
ATOM 793 N N . VAL A 1 98 ? 16.024 -25.063 4.753 1.00 72.50 98 VAL A N 1
ATOM 794 C CA . VAL A 1 98 ? 14.876 -24.219 4.429 1.00 72.50 98 VAL A CA 1
ATOM 795 C C . VAL A 1 98 ? 15.000 -23.799 2.970 1.00 72.50 98 VAL A C 1
ATOM 797 O O . VAL A 1 98 ? 15.874 -23.009 2.634 1.00 72.50 98 VAL A O 1
ATOM 800 N N . MET A 1 99 ? 14.150 -24.344 2.105 1.00 65.44 99 MET A N 1
ATOM 801 C CA . MET A 1 99 ? 14.157 -24.030 0.680 1.00 65.44 99 MET A CA 1
ATOM 802 C C . MET A 1 99 ? 13.300 -22.792 0.433 1.00 65.44 99 MET A C 1
ATOM 804 O O . MET A 1 99 ? 12.132 -22.745 0.822 1.00 65.44 99 MET A O 1
ATOM 808 N N . GLU A 1 100 ? 13.893 -21.782 -0.196 1.00 61.62 100 GLU A N 1
ATOM 809 C CA . GLU A 1 100 ? 13.200 -20.542 -0.569 1.00 61.62 100 GLU A CA 1
ATOM 810 C C . GLU A 1 100 ? 12.293 -20.735 -1.793 1.00 61.62 100 GLU A C 1
ATOM 812 O O . GLU A 1 100 ? 11.301 -20.027 -1.940 1.00 61.62 100 GLU A O 1
ATOM 817 N N . PHE A 1 101 ? 12.593 -21.747 -2.614 1.00 64.31 101 PHE A N 1
ATOM 818 C CA . PHE A 1 101 ? 11.802 -22.177 -3.763 1.00 64.31 101 PHE A CA 1
ATOM 819 C C . PHE A 1 101 ? 11.604 -23.699 -3.687 1.00 64.31 101 PHE A C 1
ATOM 821 O O . PHE A 1 101 ? 12.568 -24.408 -3.384 1.00 64.31 101 PHE A O 1
ATOM 828 N N . PRO A 1 102 ? 10.387 -24.222 -3.917 1.00 59.44 102 PRO A N 1
ATOM 829 C CA . PRO A 1 102 ? 10.178 -25.658 -4.034 1.00 59.44 102 PRO A CA 1
ATOM 830 C C . PRO A 1 102 ? 10.845 -26.145 -5.326 1.00 59.44 102 PRO A C 1
ATOM 832 O O . PRO A 1 102 ? 10.367 -25.867 -6.419 1.00 59.44 102 PRO A O 1
ATOM 835 N N . ASP A 1 103 ? 11.978 -26.828 -5.192 1.00 66.25 103 ASP A N 1
ATOM 836 C CA . ASP A 1 103 ? 12.668 -27.508 -6.289 1.00 66.25 103 ASP A CA 1
ATOM 837 C C . ASP A 1 103 ? 12.521 -29.028 -6.116 1.00 66.25 103 ASP A C 1
ATOM 839 O O . ASP A 1 103 ? 12.321 -29.521 -5.000 1.00 66.25 103 ASP A O 1
ATOM 843 N N . TRP A 1 104 ? 12.642 -29.787 -7.208 1.00 70.44 104 TRP A N 1
ATOM 844 C CA . TRP A 1 104 ? 12.588 -31.254 -7.194 1.00 70.44 104 TRP A CA 1
ATOM 845 C C . TRP A 1 104 ? 13.748 -31.877 -6.400 1.00 70.44 104 TRP A C 1
ATOM 847 O O . TRP A 1 104 ? 13.683 -33.055 -6.032 1.00 70.44 104 TRP A O 1
ATOM 857 N N . ARG A 1 105 ? 14.792 -31.095 -6.079 1.00 74.44 105 ARG A N 1
ATOM 858 C CA . ARG A 1 105 ? 15.938 -31.543 -5.287 1.00 74.44 105 ARG A CA 1
ATOM 859 C C . ARG A 1 105 ? 16.388 -30.517 -4.249 1.00 74.44 105 ARG A C 1
ATOM 861 O O . ARG A 1 105 ? 16.514 -29.328 -4.510 1.00 74.44 105 ARG A O 1
ATOM 868 N N . CYS A 1 106 ? 16.738 -30.991 -3.054 1.00 76.38 106 CYS A N 1
ATOM 869 C CA . CYS A 1 106 ? 17.339 -30.129 -2.038 1.00 76.38 106 CYS A CA 1
ATOM 870 C C . CYS A 1 106 ? 18.778 -29.729 -2.436 1.00 76.38 106 CYS A C 1
ATOM 872 O O . CYS A 1 106 ? 19.586 -30.628 -2.679 1.00 76.38 106 CYS A O 1
ATOM 874 N N . PRO A 1 107 ? 19.156 -28.434 -2.422 1.00 75.25 107 PRO A N 1
ATOM 875 C CA . PRO A 1 107 ? 20.490 -27.987 -2.841 1.00 75.25 107 PRO A CA 1
ATOM 876 C C . PRO A 1 107 ? 21.621 -28.435 -1.903 1.00 75.25 107 PRO A C 1
ATOM 878 O O . PRO A 1 107 ? 22.756 -28.587 -2.341 1.00 75.25 107 PRO A O 1
ATOM 881 N N . GLU A 1 108 ? 21.328 -28.678 -0.623 1.00 75.56 108 GLU A N 1
ATOM 882 C CA . GLU A 1 108 ? 22.360 -29.013 0.370 1.00 75.56 108 GLU A CA 1
ATOM 883 C C . GLU A 1 108 ? 22.620 -30.507 0.512 1.00 75.56 108 GLU A C 1
ATOM 885 O O . GLU A 1 108 ? 23.761 -30.942 0.636 1.00 75.56 108 GLU A O 1
ATOM 890 N N . CYS A 1 109 ? 21.561 -31.315 0.511 1.00 80.31 109 CYS A N 1
ATOM 891 C CA . CYS A 1 109 ? 21.692 -32.762 0.688 1.00 80.31 109 CYS A CA 1
ATOM 892 C C . CYS A 1 109 ? 21.399 -33.553 -0.581 1.00 80.31 109 CYS A C 1
ATOM 894 O O . CYS A 1 109 ? 21.448 -34.786 -0.550 1.00 80.31 109 CYS A O 1
ATOM 896 N N . PHE A 1 110 ? 21.081 -32.858 -1.678 1.00 76.31 110 PHE A N 1
ATOM 897 C CA . PHE A 1 110 ? 20.844 -33.454 -2.983 1.00 76.31 110 PHE A CA 1
ATOM 898 C C . PHE A 1 110 ? 19.747 -34.532 -2.979 1.00 76.31 110 PHE A C 1
ATOM 900 O O . PHE A 1 110 ? 19.725 -35.400 -3.852 1.00 76.31 110 PHE A O 1
ATOM 907 N N . TYR A 1 111 ? 18.849 -34.491 -1.991 1.00 73.75 111 TYR A N 1
ATOM 908 C CA . TYR A 1 111 ? 17.712 -35.393 -1.878 1.00 73.75 111 TYR A CA 1
ATOM 909 C C . TYR A 1 111 ? 16.636 -34.995 -2.881 1.00 73.75 111 TYR A C 1
ATOM 911 O O . TYR A 1 111 ? 16.204 -33.844 -2.879 1.00 73.75 111 TYR A O 1
ATOM 919 N N . GLU A 1 112 ? 16.246 -35.945 -3.719 1.00 74.75 112 GLU A N 1
ATOM 920 C CA . GLU A 1 112 ? 15.167 -35.812 -4.695 1.00 74.75 112 GLU A CA 1
ATOM 921 C C . GLU A 1 112 ? 13.833 -36.049 -3.982 1.00 74.75 112 GLU A C 1
ATOM 923 O O . GLU A 1 112 ? 13.695 -37.028 -3.243 1.00 74.75 112 GLU A O 1
ATOM 928 N N . PHE A 1 113 ? 12.877 -35.137 -4.153 1.00 72.62 113 PHE A N 1
ATOM 929 C CA . PHE A 1 113 ? 11.554 -35.241 -3.542 1.00 72.62 113 PHE A CA 1
ATOM 930 C C . PHE A 1 113 ? 10.658 -36.123 -4.428 1.00 72.62 113 PHE A C 1
ATOM 932 O O . PHE A 1 113 ? 10.298 -35.695 -5.522 1.00 72.62 113 PHE A O 1
ATOM 939 N N . PRO A 1 114 ? 10.285 -37.343 -3.993 1.00 63.81 114 PRO A N 1
ATOM 940 C CA . PRO A 1 114 ? 9.565 -38.301 -4.840 1.00 63.81 114 PRO A CA 1
ATOM 941 C C . PRO A 1 114 ? 8.112 -37.906 -5.169 1.00 63.81 114 PRO A C 1
ATOM 943 O O . PRO A 1 114 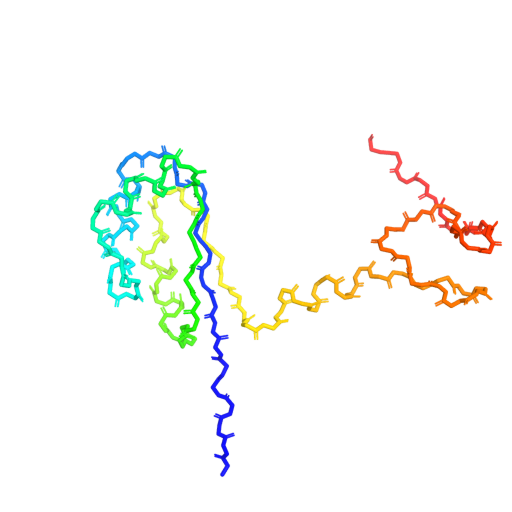? 7.521 -38.528 -6.042 1.00 63.81 114 PRO A O 1
ATOM 946 N N . ASP A 1 115 ? 7.561 -36.887 -4.502 1.00 59.06 115 ASP A N 1
ATOM 947 C CA . ASP A 1 115 ? 6.179 -36.395 -4.661 1.00 59.06 115 ASP A CA 1
ATOM 948 C C . ASP A 1 115 ? 6.067 -35.154 -5.574 1.00 59.06 115 ASP A C 1
ATOM 950 O O . ASP A 1 115 ? 4.998 -34.561 -5.689 1.00 59.06 115 ASP A O 1
ATOM 954 N N . TYR A 1 116 ? 7.160 -34.713 -6.209 1.00 53.41 116 TYR A N 1
ATOM 955 C CA . TYR A 1 116 ? 7.117 -33.568 -7.124 1.00 53.41 116 TYR A CA 1
ATOM 956 C C . TYR A 1 116 ? 6.582 -34.005 -8.500 1.00 53.41 116 TYR A C 1
ATOM 958 O O . TYR A 1 116 ? 7.348 -34.233 -9.438 1.00 53.41 116 TYR A O 1
ATOM 966 N N . GLU A 1 117 ? 5.262 -34.166 -8.619 1.00 48.81 117 GLU A N 1
ATOM 967 C CA . GLU A 1 117 ? 4.593 -34.236 -9.921 1.00 48.81 117 GLU A CA 1
ATOM 968 C C . GLU A 1 117 ? 4.581 -32.830 -10.540 1.00 48.81 117 GLU A C 1
ATOM 970 O O . GLU A 1 117 ? 3.999 -31.893 -9.997 1.00 48.81 117 GLU A O 1
ATOM 975 N N . PHE A 1 118 ? 5.274 -32.667 -11.669 1.00 51.50 118 PHE A N 1
ATOM 976 C CA . PHE A 1 118 ? 5.167 -31.470 -12.497 1.00 51.50 118 PHE A CA 1
ATOM 977 C C . PHE A 1 118 ? 3.736 -31.389 -13.045 1.00 51.50 118 PHE A C 1
ATOM 979 O O . PHE A 1 118 ? 3.384 -32.134 -13.959 1.00 51.50 118 PHE A O 1
ATOM 986 N N . GLU A 1 119 ? 2.915 -30.478 -12.525 1.00 49.31 119 GLU A N 1
ATOM 987 C CA . GLU A 1 119 ? 1.793 -29.956 -13.305 1.00 49.31 119 GLU A CA 1
ATOM 988 C C . GLU A 1 119 ? 2.384 -29.061 -14.406 1.00 49.31 119 GLU A C 1
ATOM 990 O O . GLU A 1 119 ? 2.706 -27.894 -14.190 1.00 49.31 119 GLU A O 1
ATOM 995 N N . ASP A 1 120 ? 2.614 -29.666 -15.574 1.00 44.25 120 ASP A N 1
ATOM 996 C CA . ASP A 1 120 ? 2.949 -28.990 -16.830 1.00 44.25 120 ASP A CA 1
ATOM 997 C C . ASP A 1 120 ? 1.783 -28.031 -17.167 1.00 44.25 120 ASP A C 1
ATOM 999 O O . ASP A 1 120 ? 0.653 -28.481 -17.377 1.00 44.25 120 ASP A O 1
ATOM 1003 N N . SER A 1 121 ? 2.022 -26.713 -17.119 1.00 41.56 121 SER A N 1
ATOM 1004 C CA . SER A 1 121 ? 1.107 -25.678 -17.644 1.00 41.56 121 SER A CA 1
ATOM 1005 C C . SER A 1 121 ? 1.426 -25.359 -19.094 1.00 41.56 121 SER A C 1
ATOM 1007 O O . SER A 1 121 ? 2.627 -25.164 -19.387 1.00 41.56 121 SER A O 1
#